Protein AF-A0A0F9H2D1-F1 (afdb_monomer)

Solvent-accessible surface area (backbone atoms only — not comparable to full-atom values): 6360 Å² total; per-residue (Å²): 135,87,82,81,51,73,65,60,54,54,52,53,52,51,51,52,53,52,51,55,49,54,52,49,54,51,49,52,53,47,52,52,51,51,50,64,62,62,54,66,41,30,26,39,36,34,37,32,25,72,84,79,66,50,69,51,75,48,80,39,59,53,83,46,45,77,52,65,62,74,94,67,78,95,54,50,64,35,30,36,38,36,49,96,91,43,79,44,76,53,57,35,93,86,76,64,43,38,42,36,41,76,80,46,78,48,78,47,119

Nearest PDB structures (foldseek):
  1q31-assembly1_A  TM=3.672E-01  e=3.098E+00  Tobacco etch virus
  8itp-assembly1_D  TM=3.716E-01  e=5.819E+00  Caenorhabditis elegans

Secondary structure (DSSP, 8-state):
-----HHHHHHHHHHHHHHHHHHHHHHHHHHHHHHHHHS--EEEEEEEETTT--EEEEEEETT-EEEE--SSS--TT-EEEESSS-EEE---TTT--S-EEEEEEEEE-

Mean predicted aligned error: 13.41 Å

pLDDT: mean 74.83, std 12.58, range [40.62, 91.75]

Organism: NCBI:txid412755

Structure (mmCIF, N/CA/C/O backbone):
data_AF-A0A0F9H2D1-F1
#
_entry.id   AF-A0A0F9H2D1-F1
#
loop_
_atom_site.group_PDB
_atom_site.id
_atom_site.type_symbol
_atom_site.label_atom_id
_atom_site.label_alt_id
_atom_site.label_comp_id
_atom_site.label_asym_id
_atom_site.label_entity_id
_atom_site.label_seq_id
_atom_site.pdbx_PDB_ins_code
_atom_site.Cartn_x
_atom_site.Cartn_y
_atom_site.Cartn_z
_atom_site.occupancy
_atom_site.B_iso_or_equiv
_atom_site.auth_seq_id
_atom_site.auth_comp_id
_atom_site.auth_asym_id
_atom_site.auth_atom_id
_atom_site.pdbx_PDB_model_num
ATOM 1 N N . MET A 1 1 ? -44.000 -5.373 56.173 1.00 42.94 1 MET A N 1
ATOM 2 C CA . MET A 1 1 ? -44.226 -4.977 54.762 1.00 42.94 1 MET A CA 1
ATOM 3 C C . MET A 1 1 ? -43.522 -3.654 54.507 1.00 42.94 1 MET A C 1
ATOM 5 O O . MET A 1 1 ? -43.927 -2.655 55.086 1.00 42.94 1 MET A O 1
ATOM 9 N N . ILE A 1 2 ? -42.458 -3.640 53.703 1.00 50.16 2 ILE A N 1
ATOM 10 C CA . ILE A 1 2 ? -41.743 -2.405 53.343 1.00 50.16 2 ILE A CA 1
ATOM 11 C C . ILE A 1 2 ? -42.512 -1.737 52.192 1.00 50.16 2 ILE A C 1
ATOM 13 O O . ILE A 1 2 ? -42.631 -2.315 51.114 1.00 50.16 2 ILE A O 1
ATOM 17 N N . LYS A 1 3 ? -43.083 -0.546 52.426 1.00 53.78 3 LYS A N 1
ATOM 18 C CA . LYS A 1 3 ? -43.718 0.273 51.379 1.00 53.78 3 LYS A CA 1
ATOM 19 C C . LYS A 1 3 ? -42.621 1.030 50.627 1.00 53.78 3 LYS A C 1
ATOM 21 O O . LYS A 1 3 ? -42.113 2.024 51.129 1.00 53.78 3 LYS A O 1
ATOM 26 N N . ILE A 1 4 ? -42.258 0.546 49.441 1.00 61.53 4 ILE A N 1
ATOM 27 C CA . ILE A 1 4 ? -41.358 1.260 48.522 1.00 61.53 4 ILE A CA 1
ATOM 28 C C . ILE A 1 4 ? -42.054 2.554 48.083 1.00 61.53 4 ILE A C 1
ATOM 30 O O . ILE A 1 4 ? -43.214 2.514 47.656 1.00 61.53 4 ILE A O 1
ATOM 34 N N . SER A 1 5 ? -41.375 3.696 48.219 1.00 68.44 5 SER A N 1
ATOM 35 C CA . SER A 1 5 ? -41.976 5.001 47.950 1.00 68.44 5 SER A CA 1
ATOM 36 C C . SER A 1 5 ? -42.162 5.227 46.443 1.00 68.44 5 SER A C 1
ATOM 38 O O . SER A 1 5 ? -41.430 4.696 45.606 1.00 68.44 5 SER A O 1
ATOM 40 N N . PHE A 1 6 ? -4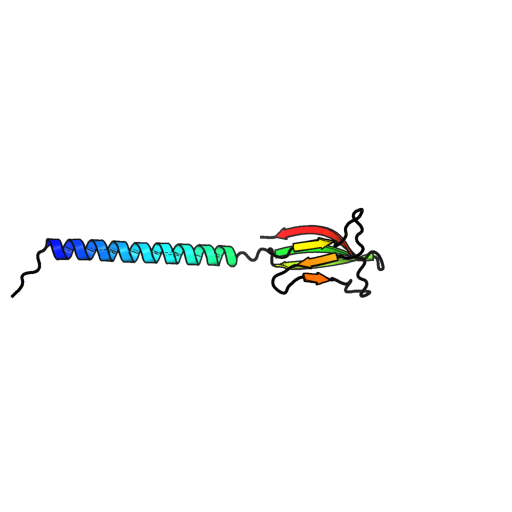3.163 6.027 46.067 1.00 68.25 6 PHE A N 1
ATOM 41 C CA . PHE A 1 6 ? -43.408 6.404 44.668 1.00 68.25 6 PHE A CA 1
ATOM 42 C C . PHE A 1 6 ? -42.173 7.057 44.019 1.00 68.25 6 PHE A C 1
ATOM 44 O O . PHE A 1 6 ? -41.889 6.825 42.844 1.00 68.25 6 PHE A O 1
ATOM 51 N N . TRP A 1 7 ? -41.399 7.811 44.802 1.00 59.16 7 TRP A N 1
ATOM 52 C CA . TRP A 1 7 ? -40.166 8.453 44.354 1.00 59.16 7 TRP A CA 1
ATOM 53 C C . TRP A 1 7 ? -39.045 7.452 44.050 1.00 59.16 7 TRP A C 1
ATOM 55 O O . TRP A 1 7 ? -38.345 7.634 43.053 1.00 59.16 7 TRP A O 1
ATOM 65 N N . ASP A 1 8 ? -38.942 6.350 44.801 1.00 62.25 8 ASP A N 1
ATOM 66 C CA . ASP A 1 8 ? -37.983 5.273 44.507 1.00 62.25 8 ASP A CA 1
ATOM 67 C C . ASP A 1 8 ? -38.278 4.611 43.150 1.00 62.25 8 ASP A C 1
ATOM 69 O O . ASP A 1 8 ? -37.363 4.334 42.371 1.00 62.25 8 ASP A O 1
ATOM 73 N N . LYS A 1 9 ? -39.565 4.437 42.806 1.00 63.09 9 LYS A N 1
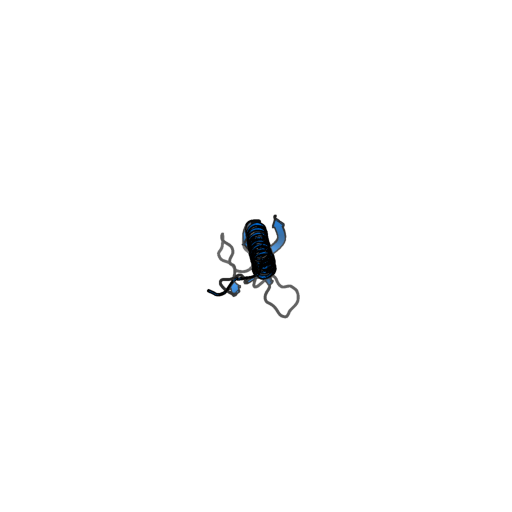ATOM 74 C CA . LYS A 1 9 ? -39.987 3.928 41.486 1.00 63.09 9 LYS A CA 1
ATOM 75 C C . LYS A 1 9 ? -39.652 4.895 40.348 1.00 63.09 9 LYS A C 1
ATOM 77 O O . LYS A 1 9 ? -39.145 4.467 39.314 1.00 63.09 9 LYS A O 1
ATOM 82 N N . VAL A 1 10 ? -39.910 6.192 40.521 1.00 66.19 10 VAL A N 1
ATOM 83 C CA . VAL A 1 10 ? -39.645 7.203 39.479 1.00 66.19 10 VAL A CA 1
ATOM 84 C C . VAL A 1 10 ? -38.143 7.389 39.242 1.00 66.19 10 VAL A C 1
ATOM 86 O O . VAL A 1 10 ? -37.716 7.511 38.091 1.00 66.19 10 VAL A O 1
ATOM 89 N N . CYS A 1 11 ? -37.329 7.370 40.302 1.00 60.69 11 CYS A N 1
ATOM 90 C CA . CYS A 1 11 ? -35.871 7.405 40.184 1.00 60.69 11 CYS A CA 1
ATOM 91 C C . CYS A 1 11 ? -35.331 6.172 39.448 1.00 60.69 11 CYS A C 1
ATOM 93 O O . CYS A 1 11 ? -34.545 6.344 38.518 1.00 60.69 11 CYS A O 1
ATOM 95 N N . GLY A 1 12 ? -35.817 4.967 39.778 1.00 64.69 12 GLY A N 1
ATOM 96 C CA . GLY A 1 12 ? -35.461 3.726 39.077 1.00 64.69 12 GLY A CA 1
ATOM 97 C C . GLY A 1 12 ? -35.815 3.734 37.582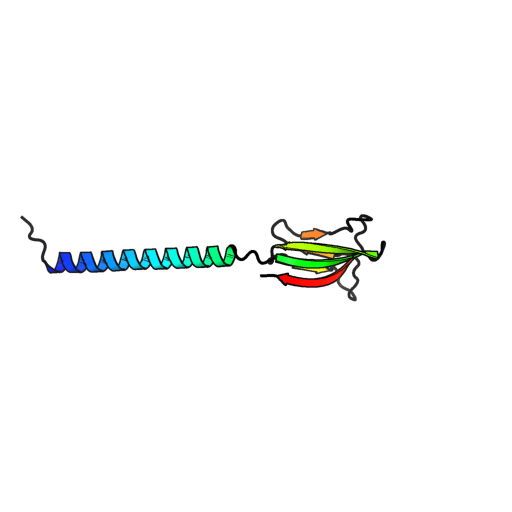 1.00 64.69 12 GLY A C 1
ATOM 98 O O . GLY A 1 12 ? -35.024 3.309 36.743 1.00 64.69 12 GLY A O 1
ATOM 99 N N . MET A 1 13 ? -36.970 4.302 37.218 1.00 61.75 13 MET A N 1
ATOM 100 C CA . MET A 1 13 ? -37.374 4.438 35.811 1.00 61.75 13 MET A CA 1
ATOM 101 C C . MET A 1 13 ? -36.506 5.442 35.034 1.00 61.75 13 MET A C 1
ATOM 103 O O . MET A 1 13 ? -36.221 5.236 33.850 1.00 61.75 13 MET A O 1
ATOM 107 N N . LYS A 1 14 ? -36.076 6.541 35.673 1.00 62.94 14 LYS A N 1
ATOM 108 C CA . LYS A 1 14 ? -35.171 7.525 35.050 1.00 62.94 14 LYS A CA 1
ATOM 109 C C . LYS A 1 14 ? -33.783 6.932 34.800 1.00 62.94 14 LYS A C 1
ATOM 111 O O . LYS A 1 14 ? -33.219 7.160 33.729 1.00 62.94 14 LYS A O 1
ATOM 116 N N . THR A 1 15 ? -33.246 6.153 35.738 1.00 67.69 15 THR A N 1
ATOM 117 C CA . THR A 1 15 ? -31.952 5.474 35.569 1.00 67.69 15 THR A CA 1
ATOM 118 C C . THR A 1 15 ? -32.000 4.398 34.488 1.00 67.69 15 THR A C 1
ATOM 120 O O . THR A 1 15 ? -31.102 4.367 33.647 1.00 67.69 15 THR A O 1
ATOM 123 N N . GLU A 1 16 ? -33.065 3.593 34.412 1.00 69.38 16 GLU A N 1
ATOM 124 C CA . GLU A 1 16 ? -33.247 2.620 33.322 1.00 69.38 16 GLU A CA 1
ATOM 125 C C . GLU A 1 16 ? -33.322 3.283 31.942 1.00 69.38 16 GLU A C 1
ATOM 127 O O . GLU A 1 16 ? -32.696 2.821 30.983 1.00 69.38 16 GLU A O 1
ATOM 132 N N . ARG A 1 17 ? -34.074 4.385 31.822 1.00 72.25 17 ARG A N 1
ATOM 133 C CA . ARG A 1 17 ? -34.215 5.103 30.548 1.00 72.25 17 ARG A CA 1
ATOM 134 C C . ARG A 1 17 ? -32.885 5.727 30.108 1.00 72.25 17 ARG A C 1
ATOM 136 O O . ARG A 1 17 ? -32.528 5.618 28.935 1.00 72.25 17 ARG A O 1
ATOM 143 N N . ASN A 1 18 ? -32.123 6.298 31.041 1.00 72.56 18 ASN A N 1
ATOM 144 C CA . ASN A 1 18 ? -30.784 6.826 30.766 1.00 72.56 18 ASN A CA 1
ATOM 145 C C . ASN A 1 18 ? -29.798 5.722 30.358 1.00 72.56 18 ASN A C 1
ATOM 147 O O . ASN A 1 18 ? -29.033 5.911 29.414 1.00 72.56 18 ASN A O 1
ATOM 151 N N . HIS A 1 19 ? -29.846 4.554 31.007 1.00 74.62 19 HIS A N 1
ATOM 152 C CA . HIS A 1 19 ? -29.012 3.409 30.640 1.00 74.62 19 HIS A CA 1
ATOM 153 C C . HIS A 1 19 ? -29.309 2.929 29.211 1.00 74.62 19 HIS A C 1
ATOM 155 O O . HIS A 1 19 ? -28.395 2.796 28.401 1.00 74.62 19 HIS A O 1
ATOM 161 N N . LYS A 1 20 ? -30.591 2.758 28.856 1.00 80.12 20 LYS A N 1
ATOM 162 C CA . LYS A 1 20 ? -31.004 2.354 27.498 1.00 80.12 20 LYS A CA 1
ATOM 163 C C . LYS A 1 20 ? -30.598 3.359 26.418 1.00 80.12 20 LYS A C 1
ATOM 165 O O . LYS A 1 20 ? -30.259 2.956 25.309 1.00 80.12 20 LYS A O 1
ATOM 170 N N . ASN A 1 21 ? -30.633 4.657 26.714 1.00 82.00 21 ASN A N 1
ATOM 171 C CA . ASN A 1 21 ? -30.170 5.675 25.769 1.00 82.00 21 ASN A CA 1
ATOM 172 C C . ASN A 1 21 ? -28.651 5.614 25.574 1.00 82.00 21 ASN A C 1
ATOM 174 O O . ASN A 1 21 ? -28.181 5.678 24.444 1.00 82.00 21 ASN A O 1
ATOM 178 N N . ARG A 1 22 ? -27.894 5.393 26.653 1.00 79.19 22 ARG A N 1
ATOM 179 C CA . ARG A 1 22 ? -26.435 5.266 26.591 1.00 79.19 22 ARG A CA 1
ATOM 180 C C . ARG A 1 22 ? -25.984 4.037 25.799 1.00 79.19 22 ARG A C 1
ATOM 182 O O . ARG A 1 22 ? -24.996 4.114 25.078 1.00 79.19 22 ARG A O 1
ATOM 189 N N . GLU A 1 23 ? -26.705 2.923 25.915 1.00 84.88 23 GLU A N 1
ATOM 190 C CA . GLU A 1 23 ? -26.455 1.726 25.102 1.00 84.88 23 GLU A CA 1
ATOM 191 C C . GLU A 1 23 ? -26.767 1.980 23.618 1.00 84.88 23 GLU A C 1
ATOM 193 O O . GLU A 1 23 ? -25.940 1.661 22.770 1.00 84.88 23 GLU A O 1
ATOM 198 N N . ARG A 1 24 ? -27.876 2.664 23.294 1.00 83.44 24 ARG A N 1
ATOM 199 C CA . ARG A 1 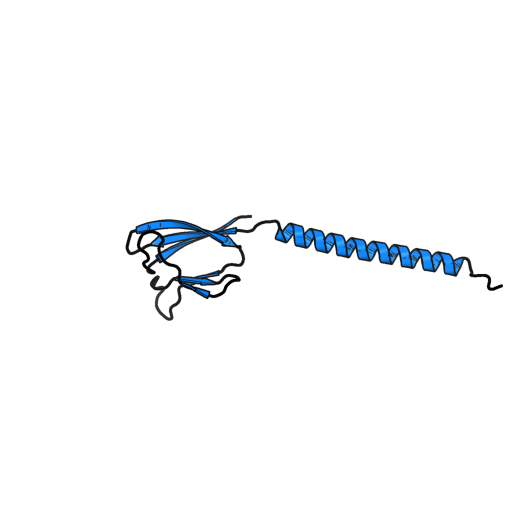24 ? -28.190 3.052 21.904 1.00 83.44 24 ARG A CA 1
ATOM 200 C C . ARG A 1 24 ? -27.141 3.974 21.282 1.00 83.44 24 ARG A C 1
ATOM 202 O O . ARG A 1 24 ? -26.723 3.725 20.159 1.00 83.44 24 ARG A O 1
ATOM 209 N N . GLU A 1 25 ? -26.654 4.975 22.013 1.00 84.50 25 GLU A N 1
ATOM 210 C CA . GLU A 1 25 ? -25.582 5.853 21.518 1.00 84.50 25 GLU A CA 1
ATOM 211 C C . GLU A 1 25 ? -24.267 5.098 21.268 1.00 84.50 25 GLU A C 1
ATOM 213 O O . GLU A 1 25 ? -23.513 5.436 20.351 1.00 84.50 25 GLU A O 1
ATOM 218 N N . LYS A 1 26 ? -23.948 4.088 22.091 1.00 86.19 26 LYS A N 1
ATOM 219 C CA . LYS A 1 26 ? -22.777 3.226 21.865 1.00 86.19 26 LYS A CA 1
ATOM 220 C C . LYS A 1 26 ? -22.964 2.360 20.620 1.00 86.19 26 LYS A C 1
ATOM 222 O O . LYS A 1 26 ? -22.020 2.248 19.839 1.00 86.19 26 LYS A O 1
ATOM 227 N N . GLU A 1 27 ? -24.153 1.788 20.440 1.00 85.69 27 GLU A N 1
ATOM 228 C CA . GLU A 1 27 ? -24.527 0.976 19.278 1.00 85.69 27 GLU A CA 1
ATOM 229 C C . GLU A 1 27 ? -24.441 1.803 17.984 1.00 85.69 27 GLU A C 1
ATOM 231 O O . GLU A 1 27 ? -23.744 1.417 17.050 1.00 85.69 27 GLU A O 1
ATOM 236 N N . GLU A 1 28 ? -25.034 3.002 17.952 1.00 82.56 28 GLU A N 1
ATOM 237 C CA . GLU A 1 28 ? -24.961 3.920 16.805 1.00 82.56 28 GLU A CA 1
ATOM 238 C C . GLU A 1 28 ? -23.525 4.339 16.489 1.00 82.56 28 GLU A C 1
ATOM 240 O O . GLU A 1 28 ? -23.122 4.361 15.324 1.00 82.56 28 GLU A O 1
ATOM 245 N N . LYS A 1 29 ? -22.704 4.625 17.509 1.00 80.50 29 LYS A N 1
ATOM 246 C CA . LYS A 1 29 ? -21.274 4.915 17.310 1.00 80.50 29 LYS A CA 1
ATOM 247 C C . LYS A 1 29 ? -20.519 3.710 16.749 1.00 80.50 29 LYS A C 1
ATOM 249 O O . LYS A 1 29 ? -19.618 3.906 15.931 1.00 80.50 29 LYS A O 1
ATOM 254 N N . ARG A 1 30 ? -20.865 2.487 17.164 1.00 78.00 30 ARG A N 1
ATOM 255 C CA . ARG A 1 30 ? -20.320 1.239 16.604 1.00 78.00 30 ARG A CA 1
ATOM 256 C C . ARG A 1 30 ? -20.708 1.083 15.139 1.00 78.00 30 ARG A C 1
ATOM 258 O O . ARG A 1 30 ? -19.817 0.992 14.304 1.00 78.00 30 ARG A O 1
ATOM 265 N N . LEU A 1 31 ? -21.997 1.175 14.826 1.00 75.31 31 LEU A N 1
ATOM 266 C CA . LEU A 1 31 ? -22.526 1.049 13.468 1.00 75.31 31 LEU A CA 1
ATOM 267 C C . LEU A 1 31 ? -21.979 2.133 12.534 1.00 75.31 31 LEU A C 1
ATOM 269 O O . LEU A 1 31 ? -21.620 1.844 11.400 1.00 75.31 31 LEU A O 1
ATOM 273 N N . THR A 1 32 ? -21.822 3.367 13.015 1.00 74.69 32 THR A N 1
ATOM 274 C CA . THR A 1 32 ? -21.215 4.464 12.243 1.00 74.69 32 THR A CA 1
ATOM 275 C C . THR A 1 32 ? -19.732 4.203 11.970 1.00 74.69 32 THR A C 1
ATOM 277 O O . THR A 1 32 ? -19.244 4.480 10.876 1.00 74.69 32 THR A O 1
ATOM 280 N N . ARG A 1 33 ? -18.986 3.664 12.946 1.00 68.31 33 ARG A N 1
ATOM 281 C CA . ARG A 1 33 ? -17.587 3.247 12.742 1.00 68.31 33 ARG A CA 1
ATOM 282 C C . ARG A 1 33 ? -17.495 2.084 11.760 1.00 68.31 33 ARG A C 1
ATOM 284 O O . ARG A 1 33 ? -16.632 2.114 10.894 1.00 68.31 33 ARG A O 1
ATOM 291 N N . GLU A 1 34 ? -18.389 1.108 11.859 1.00 66.62 34 GLU A N 1
ATOM 292 C CA . GLU A 1 34 ? -18.472 -0.022 10.932 1.00 66.62 34 GLU A CA 1
ATOM 293 C C . GLU A 1 34 ? -18.878 0.413 9.520 1.00 66.62 34 GLU A C 1
ATOM 295 O O . GLU A 1 34 ? -18.317 -0.088 8.555 1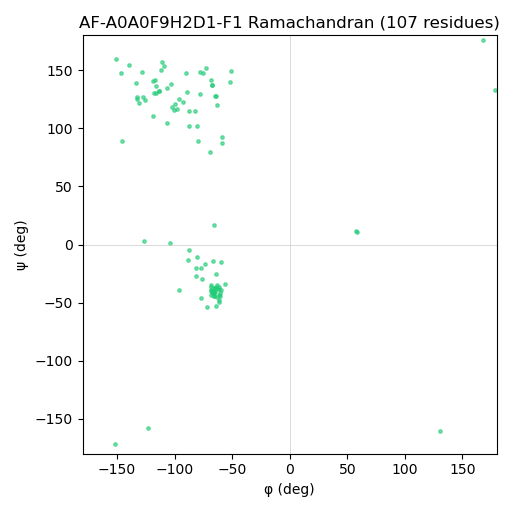.00 66.62 34 GLU A O 1
ATOM 300 N N . ALA A 1 35 ? -19.781 1.384 9.374 1.00 62.97 35 ALA A N 1
ATOM 301 C CA . ALA A 1 35 ? -20.142 1.975 8.088 1.00 62.97 35 ALA A CA 1
ATOM 302 C C . ALA A 1 35 ? -18.958 2.737 7.466 1.00 62.97 35 ALA A C 1
ATOM 304 O O . ALA A 1 35 ? -18.637 2.516 6.304 1.00 62.97 35 ALA A O 1
ATOM 305 N N . LYS A 1 36 ? -18.229 3.532 8.263 1.00 61.66 36 LYS A N 1
ATOM 306 C CA . LYS A 1 36 ? -16.974 4.188 7.842 1.00 61.66 36 LYS A CA 1
ATOM 307 C C . LYS A 1 36 ? -15.846 3.200 7.518 1.00 61.66 36 LYS A C 1
ATOM 309 O O . LYS A 1 36 ? -14.942 3.543 6.768 1.00 61.66 36 LYS A O 1
ATOM 314 N N . LEU A 1 37 ? -15.872 1.999 8.099 1.00 58.44 37 LEU A N 1
ATOM 315 C CA . LEU A 1 37 ? -14.974 0.888 7.757 1.00 58.44 37 LEU A CA 1
ATOM 316 C C . LEU A 1 37 ? -15.443 0.125 6.505 1.00 58.44 37 LEU A C 1
ATOM 318 O O . LEU A 1 37 ? -14.616 -0.473 5.821 1.00 58.44 37 LEU A O 1
ATOM 322 N N . LYS A 1 38 ? -16.753 0.123 6.218 1.00 59.22 38 LYS A N 1
ATOM 323 C CA . LYS A 1 38 ? -17.364 -0.487 5.026 1.00 59.22 38 LYS A CA 1
ATOM 324 C C . LYS A 1 38 ? -17.288 0.396 3.783 1.00 59.22 38 LYS A C 1
ATOM 326 O O . LYS A 1 38 ? -17.380 -0.158 2.690 1.00 59.22 38 LYS A O 1
ATOM 331 N N . GLU A 1 39 ? -17.084 1.708 3.922 1.00 59.34 39 GLU A N 1
ATOM 332 C CA . GLU A 1 39 ? -16.506 2.533 2.854 1.00 59.34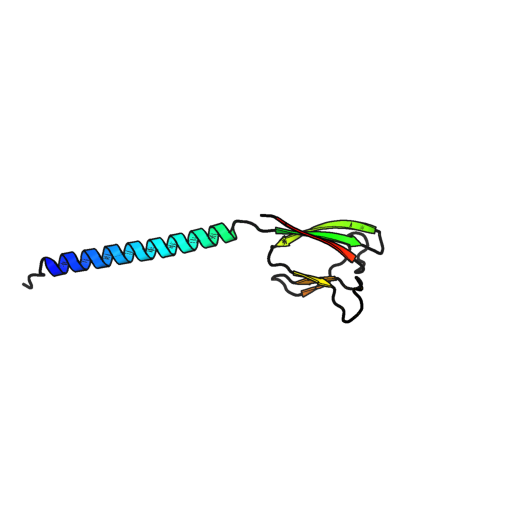 39 GLU A CA 1
ATOM 333 C C . GLU A 1 39 ? -15.128 1.943 2.535 1.00 59.34 39 GLU A C 1
ATOM 335 O O . GLU A 1 39 ? -14.139 2.200 3.228 1.00 59.34 39 GLU A O 1
ATOM 340 N N . LYS A 1 40 ? -15.091 1.041 1.549 1.00 64.00 40 LYS A N 1
ATOM 341 C CA . LYS A 1 40 ? -13.886 0.348 1.103 1.00 64.00 40 LYS A CA 1
ATOM 342 C C . LYS A 1 40 ? -12.996 1.367 0.411 1.00 64.00 40 LYS A C 1
ATOM 344 O O . LYS A 1 40 ? -12.944 1.426 -0.808 1.00 64.00 40 LYS A O 1
ATOM 349 N N . LYS A 1 41 ? -12.282 2.158 1.203 1.00 75.25 41 LYS A N 1
ATOM 350 C CA . LYS A 1 41 ? -11.232 3.018 0.681 1.00 75.25 41 LYS A CA 1
ATOM 351 C C . LYS A 1 41 ? -10.159 2.113 0.088 1.00 75.25 41 LYS A C 1
ATOM 353 O O . LYS A 1 41 ? -9.576 1.283 0.799 1.00 75.25 41 LYS A O 1
ATOM 358 N N . VAL A 1 42 ? -9.913 2.278 -1.203 1.00 82.88 42 VAL A N 1
ATOM 359 C CA . VAL A 1 42 ? -8.895 1.538 -1.949 1.00 82.88 42 VAL A CA 1
ATOM 360 C C . VAL A 1 42 ? -7.821 2.526 -2.380 1.00 82.88 42 VAL A C 1
ATOM 362 O O . VAL A 1 42 ? -8.120 3.605 -2.887 1.00 82.88 42 VAL A O 1
ATOM 365 N N . LEU A 1 43 ? -6.562 2.168 -2.156 1.00 85.75 43 LEU A N 1
ATOM 366 C CA . LEU A 1 43 ? -5.422 2.857 -2.738 1.00 85.75 43 LEU A CA 1
ATOM 367 C C . LEU A 1 43 ? -5.146 2.231 -4.108 1.00 85.75 43 LEU A C 1
ATOM 369 O O . LEU A 1 43 ? -4.746 1.072 -4.183 1.00 85.75 43 LEU A O 1
ATOM 373 N N . LYS A 1 44 ? -5.322 2.999 -5.180 1.00 88.81 44 LYS A N 1
ATOM 374 C CA . LYS A 1 44 ? -4.829 2.644 -6.511 1.00 88.81 44 LYS A CA 1
ATOM 375 C C . LYS A 1 44 ? -3.420 3.169 -6.695 1.00 88.81 44 LYS A C 1
ATOM 377 O O . LYS A 1 44 ? -3.147 4.341 -6.433 1.00 88.81 44 LYS A O 1
ATOM 382 N N . VAL A 1 45 ? -2.538 2.298 -7.164 1.00 87.5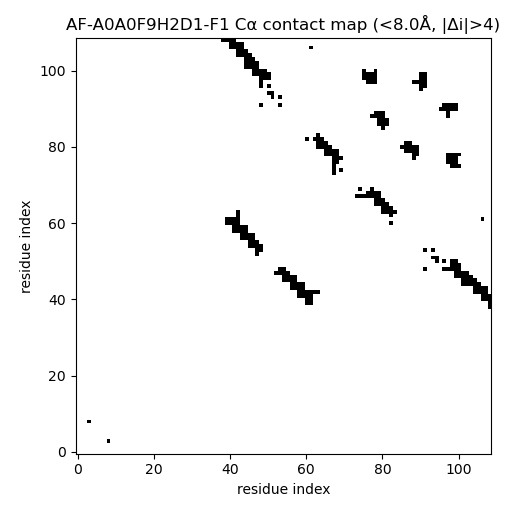0 45 VAL A N 1
ATOM 383 C CA . VAL A 1 45 ? -1.161 2.655 -7.501 1.00 87.50 45 VAL A CA 1
ATOM 384 C C . VAL A 1 45 ? -0.885 2.237 -8.933 1.00 87.50 45 VAL A C 1
ATOM 386 O O . VAL A 1 45 ? -1.083 1.074 -9.283 1.00 87.50 45 VAL A O 1
ATOM 389 N N . ALA A 1 46 ? -0.454 3.198 -9.746 1.00 89.50 46 ALA A N 1
ATOM 390 C CA . ALA A 1 46 ? 0.002 2.961 -11.106 1.00 89.50 46 ALA A CA 1
ATOM 391 C C . ALA A 1 46 ? 1.517 2.747 -11.101 1.00 89.50 46 ALA A C 1
ATOM 393 O O . ALA A 1 46 ? 2.277 3.606 -10.639 1.00 89.50 46 ALA A O 1
ATOM 394 N N . PHE A 1 47 ? 1.936 1.600 -11.617 1.00 87.88 47 PHE A N 1
ATOM 395 C CA . PHE A 1 47 ? 3.324 1.178 -11.718 1.00 87.88 47 PHE A CA 1
ATOM 396 C C . PHE A 1 47 ? 3.767 1.147 -13.178 1.00 87.88 47 PHE A C 1
ATOM 398 O O . PHE A 1 47 ? 2.966 0.859 -14.069 1.00 87.88 47 PHE A O 1
ATOM 405 N N . LYS A 1 48 ? 5.056 1.391 -13.403 1.00 88.31 48 LYS A N 1
ATOM 406 C CA . LYS A 1 48 ? 5.732 1.194 -14.682 1.00 88.31 48 LYS A CA 1
ATOM 407 C C . LYS A 1 48 ? 7.030 0.437 -14.447 1.00 88.31 48 LYS A C 1
ATOM 409 O O . LYS A 1 48 ? 7.853 0.884 -13.665 1.00 88.31 48 LYS A O 1
ATOM 414 N N . CYS A 1 49 ? 7.244 -0.679 -15.126 1.00 87.06 49 CYS A N 1
ATOM 415 C CA . CYS A 1 49 ? 8.537 -1.356 -15.090 1.00 87.06 49 CYS A CA 1
ATOM 416 C C . CYS A 1 49 ? 9.532 -0.634 -16.000 1.00 87.06 49 CYS A C 1
ATOM 418 O O . CYS A 1 49 ? 9.230 -0.408 -17.168 1.00 87.06 49 CYS A O 1
ATOM 420 N N . GLU A 1 50 ? 10.721 -0.313 -15.499 1.00 84.94 50 GLU A N 1
ATOM 421 C CA . GLU A 1 50 ? 11.770 0.323 -16.307 1.00 84.94 50 GLU A CA 1
ATOM 422 C C . GLU A 1 50 ? 12.449 -0.686 -17.251 1.00 84.94 50 GLU A C 1
ATOM 424 O O . GLU A 1 50 ? 12.815 -0.332 -18.369 1.00 84.94 50 GLU A O 1
ATOM 429 N N . ASN A 1 51 ? 12.510 -1.973 -16.879 1.00 87.06 51 ASN A N 1
ATOM 430 C CA . ASN A 1 51 ? 13.105 -3.011 -17.728 1.00 87.06 51 ASN A CA 1
ATOM 431 C C . ASN A 1 51 ? 12.238 -3.364 -18.953 1.00 87.06 51 ASN A C 1
ATOM 433 O O . ASN A 1 51 ? 12.706 -3.336 -20.088 1.00 87.06 51 ASN A O 1
ATOM 437 N N . CYS A 1 52 ? 10.959 -3.704 -18.746 1.00 89.25 52 CYS A N 1
ATOM 438 C CA . CYS A 1 52 ? 10.074 -4.141 -19.838 1.00 89.25 52 CYS A CA 1
ATOM 439 C C . CYS A 1 52 ? 9.062 -3.082 -20.298 1.00 89.25 52 CYS A C 1
ATOM 441 O O . CYS A 1 52 ? 8.250 -3.364 -21.177 1.00 89.25 52 CYS A O 1
ATOM 443 N N . SER A 1 53 ? 9.079 -1.878 -19.711 1.00 88.81 53 SER A N 1
ATOM 444 C CA . SER A 1 53 ? 8.126 -0.791 -19.998 1.00 88.81 53 SER A CA 1
ATOM 445 C C . SER A 1 53 ? 6.646 -1.141 -19.787 1.00 88.81 53 SER A C 1
ATOM 447 O O . SER A 1 53 ? 5.777 -0.371 -20.193 1.00 88.81 53 SER A O 1
ATOM 449 N N . ALA A 1 54 ? 6.334 -2.273 -19.146 1.00 89.50 54 ALA A N 1
ATOM 450 C CA . ALA A 1 54 ? 4.961 -2.641 -18.825 1.00 89.50 54 ALA A CA 1
ATOM 451 C C . ALA A 1 54 ? 4.378 -1.678 -17.786 1.00 89.50 54 ALA A C 1
ATOM 453 O O . ALA A 1 54 ? 5.037 -1.352 -16.798 1.00 89.50 54 ALA A O 1
ATOM 454 N N . GLU A 1 55 ? 3.129 -1.273 -17.989 1.00 91.75 55 GLU A N 1
ATOM 455 C CA . GLU A 1 55 ? 2.378 -0.422 -17.070 1.00 91.75 55 GLU A CA 1
ATOM 456 C C . GLU A 1 55 ? 1.175 -1.188 -16.528 1.00 91.75 55 GLU A C 1
ATOM 458 O O . GLU A 1 55 ? 0.484 -1.891 -17.268 1.00 91.75 55 GLU A O 1
ATOM 463 N N . TRP A 1 56 ? 0.929 -1.078 -15.225 1.00 90.31 56 TRP A N 1
ATOM 464 C CA . TRP A 1 56 ? -0.219 -1.722 -14.596 1.00 90.31 56 TRP A CA 1
ATOM 465 C C . TRP A 1 56 ? -0.697 -0.952 -13.373 1.00 90.31 56 TRP A C 1
ATOM 467 O O . TRP A 1 56 ? 0.025 -0.158 -12.772 1.00 90.31 56 TRP A O 1
ATOM 477 N N . ILE A 1 57 ? -1.946 -1.210 -12.996 1.00 90.38 57 ILE A N 1
ATOM 478 C CA . ILE A 1 57 ? -2.575 -0.622 -11.818 1.00 90.38 57 ILE A CA 1
ATOM 479 C C . ILE A 1 57 ? -2.830 -1.739 -10.818 1.00 90.38 57 ILE A C 1
ATOM 481 O O . ILE A 1 57 ? -3.383 -2.780 -11.172 1.00 90.38 57 ILE A O 1
ATOM 485 N N . HIS A 1 58 ? -2.448 -1.510 -9.565 1.00 87.19 58 HIS A N 1
ATOM 486 C CA . HIS A 1 58 ? -2.774 -2.409 -8.466 1.00 87.19 58 HIS A CA 1
ATOM 487 C C . HIS A 1 58 ? -3.614 -1.698 -7.408 1.00 87.19 58 HIS A C 1
ATOM 489 O O . HIS A 1 58 ? -3.394 -0.526 -7.090 1.00 87.19 58 HIS A O 1
ATOM 495 N N . GLU A 1 59 ? -4.581 -2.431 -6.868 1.00 88.12 59 GLU A N 1
ATOM 496 C CA . GLU A 1 59 ? -5.491 -1.973 -5.828 1.00 88.12 59 GLU A CA 1
ATOM 497 C C . GLU A 1 59 ? -5.066 -2.545 -4.477 1.00 88.12 59 GLU A C 1
ATOM 499 O O . GLU A 1 59 ? -5.074 -3.754 -4.264 1.00 88.1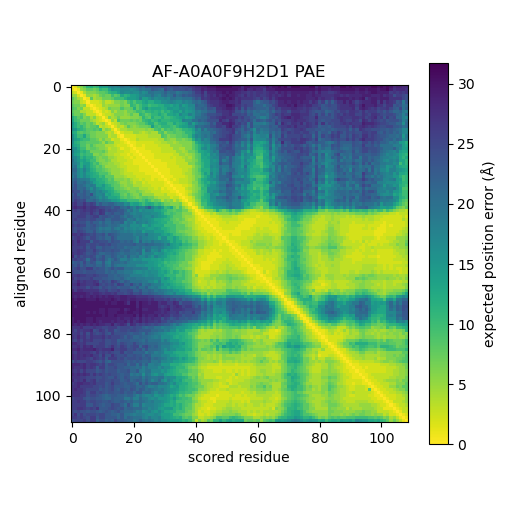2 59 GLU A O 1
ATOM 504 N N . TYR A 1 60 ? -4.724 -1.661 -3.547 1.00 84.75 60 TYR A N 1
ATOM 505 C CA . TYR A 1 60 ? -4.394 -2.008 -2.173 1.00 84.75 60 TYR A CA 1
ATOM 506 C C . TYR A 1 60 ? -5.478 -1.512 -1.211 1.00 84.75 60 TYR A C 1
ATOM 508 O O . TYR A 1 60 ? -6.171 -0.530 -1.492 1.00 84.75 60 TYR A O 1
ATOM 516 N N . PRO A 1 61 ? -5.601 -2.106 -0.014 1.00 83.19 61 PRO A N 1
ATOM 517 C CA . PRO A 1 61 ? -6.326 -1.469 1.080 1.00 83.19 61 PRO A CA 1
ATOM 518 C C . PRO A 1 61 ? -5.818 -0.033 1.308 1.00 83.19 61 PRO A C 1
ATOM 520 O O . PRO A 1 61 ? -4.613 0.194 1.305 1.00 83.19 61 PRO A O 1
ATOM 523 N N . ALA A 1 62 ? -6.686 0.947 1.584 1.00 79.94 62 ALA A N 1
ATOM 524 C CA . ALA A 1 62 ? -6.252 2.351 1.733 1.00 79.94 62 ALA A CA 1
ATOM 525 C C . ALA A 1 62 ? -5.221 2.622 2.844 1.00 79.94 62 ALA A C 1
ATOM 527 O O . ALA A 1 62 ? -4.617 3.690 2.883 1.00 79.94 62 ALA A O 1
ATOM 528 N N . ARG A 1 63 ? -5.028 1.680 3.771 1.00 79.19 63 ARG A N 1
ATOM 529 C CA . ARG A 1 63 ? -3.995 1.763 4.816 1.00 79.19 63 ARG A CA 1
ATOM 530 C C . ARG A 1 63 ? -2.598 1.360 4.333 1.00 79.19 63 ARG A C 1
ATOM 532 O O . ARG A 1 63 ? -1.642 1.532 5.085 1.00 79.19 63 ARG A O 1
ATOM 539 N N . THR A 1 64 ? -2.493 0.787 3.138 1.00 82.88 64 THR A N 1
ATOM 540 C CA . THR A 1 64 ? -1.226 0.362 2.552 1.00 82.88 64 THR A CA 1
ATOM 541 C C . THR A 1 64 ? -0.369 1.578 2.224 1.00 82.88 64 THR A C 1
ATOM 543 O O . THR A 1 64 ? -0.852 2.582 1.706 1.00 82.88 64 THR A O 1
ATOM 546 N N . LYS A 1 65 ? 0.921 1.491 2.535 1.00 82.38 65 LYS A N 1
ATOM 547 C CA . LYS A 1 65 ? 1.936 2.469 2.154 1.00 82.38 65 LYS A CA 1
ATOM 548 C C . LYS A 1 65 ? 2.787 1.864 1.049 1.00 82.38 65 LYS A C 1
ATOM 550 O O . LYS A 1 65 ? 3.210 0.720 1.161 1.00 82.38 65 LYS A O 1
ATOM 555 N N . VAL A 1 66 ? 3.054 2.639 0.007 1.00 79.44 66 VAL A N 1
ATOM 556 C CA . VAL A 1 66 ? 3.905 2.218 -1.109 1.00 79.44 66 VAL A CA 1
ATOM 557 C C . VAL A 1 66 ? 4.981 3.273 -1.305 1.00 79.44 66 VAL A C 1
ATOM 559 O O . VAL A 1 66 ? 4.664 4.458 -1.432 1.00 79.44 66 VAL A O 1
ATOM 562 N N . GLY A 1 67 ? 6.240 2.853 -1.324 1.00 76.00 67 GLY A N 1
ATOM 563 C CA . GLY A 1 67 ? 7.389 3.745 -1.409 1.00 76.00 67 GLY A CA 1
ATOM 564 C C . GLY A 1 67 ? 8.589 3.086 -2.077 1.00 76.00 67 GLY A C 1
ATOM 565 O O . GLY A 1 67 ? 8.488 1.991 -2.617 1.00 76.00 67 GLY A O 1
ATOM 566 N N . PHE A 1 68 ? 9.723 3.777 -2.027 1.00 71.75 68 PHE A N 1
ATOM 567 C CA . PHE A 1 68 ? 11.017 3.291 -2.506 1.00 71.75 68 PHE A CA 1
ATOM 568 C C . PHE A 1 68 ? 11.980 3.194 -1.326 1.00 71.75 68 PHE A C 1
ATOM 570 O O . PHE A 1 68 ? 11.923 4.028 -0.415 1.00 71.75 68 PHE A O 1
ATOM 577 N N . SER A 1 69 ? 12.822 2.163 -1.278 1.00 58.41 69 SER A N 1
ATOM 578 C CA . SER A 1 69 ? 13.855 2.026 -0.248 1.00 58.41 69 SER A CA 1
ATOM 579 C C . SER A 1 69 ? 15.177 2.517 -0.813 1.00 58.41 69 SER A C 1
ATOM 581 O O . SER A 1 69 ? 15.696 1.928 -1.755 1.00 58.41 69 SER A O 1
ATOM 583 N N . GLY A 1 70 ? 15.729 3.576 -0.223 1.00 51.22 70 GLY A N 1
ATOM 584 C CA . GLY A 1 70 ? 17.070 4.058 -0.541 1.00 51.22 70 GLY A CA 1
ATOM 585 C C . GLY A 1 70 ? 17.439 5.317 0.244 1.00 51.22 70 GLY A C 1
ATOM 586 O O . GLY A 1 70 ? 16.653 6.258 0.319 1.00 51.22 70 GLY A O 1
ATOM 587 N N . LEU A 1 71 ? 18.641 5.335 0.830 1.00 40.62 71 LEU A N 1
ATOM 588 C CA . LEU A 1 71 ? 19.354 6.568 1.174 1.00 40.62 71 LEU A CA 1
ATOM 589 C C . LEU A 1 71 ? 20.164 6.961 -0.068 1.00 40.62 71 LEU A C 1
ATOM 591 O O . LEU A 1 71 ? 21.185 6.346 -0.356 1.00 40.62 71 LEU A O 1
ATOM 595 N N . GLY A 1 72 ? 19.679 7.936 -0.831 1.00 42.38 72 GLY A N 1
ATOM 596 C CA . GLY A 1 72 ? 20.288 8.367 -2.091 1.00 42.38 72 GLY A CA 1
ATOM 597 C C . GLY A 1 72 ? 19.351 9.283 -2.885 1.00 42.38 72 GLY A C 1
ATOM 598 O O . GLY A 1 72 ? 18.221 9.507 -2.440 1.00 42.38 72 GLY A O 1
ATOM 599 N N . PRO A 1 73 ? 19.784 9.836 -4.038 1.00 44.44 73 PRO A N 1
ATOM 600 C CA . PRO A 1 73 ? 18.852 10.464 -4.980 1.00 44.44 73 PRO A CA 1
ATOM 601 C C . PRO A 1 73 ? 17.708 9.480 -5.275 1.00 44.44 73 PRO A C 1
ATOM 603 O O . PRO A 1 73 ? 17.960 8.280 -5.194 1.00 44.44 73 PRO A O 1
ATOM 606 N N . PRO A 1 74 ? 16.476 9.945 -5.561 1.00 49.34 74 PRO A N 1
ATOM 607 C CA . PRO A 1 74 ? 15.295 9.094 -5.720 1.00 49.34 74 PRO A CA 1
ATOM 608 C C . PRO A 1 74 ? 15.525 8.071 -6.836 1.00 49.34 74 PRO A C 1
ATOM 610 O O . PRO A 1 74 ? 15.256 8.323 -8.004 1.00 49.34 74 PRO A O 1
ATOM 613 N N . SER A 1 75 ? 16.112 6.938 -6.473 1.00 51.06 75 SER A N 1
ATOM 614 C CA . SER A 1 75 ? 16.440 5.861 -7.378 1.00 51.06 75 SER A CA 1
ATOM 615 C C . SER A 1 75 ? 15.355 4.817 -7.195 1.00 51.06 75 SER A C 1
ATOM 617 O O . SER A 1 75 ? 15.232 4.236 -6.114 1.00 51.06 75 SER A O 1
ATOM 619 N N . ASN A 1 76 ? 14.583 4.587 -8.253 1.00 56.78 76 ASN A N 1
ATOM 620 C CA . ASN A 1 76 ? 13.442 3.666 -8.335 1.00 56.78 76 ASN A CA 1
ATOM 621 C C . ASN A 1 76 ? 13.815 2.174 -8.188 1.00 56.78 76 ASN A C 1
ATOM 623 O O . ASN A 1 76 ? 13.030 1.293 -8.505 1.00 56.78 76 ASN A O 1
ATOM 627 N N . ILE A 1 77 ? 15.012 1.884 -7.681 1.00 56.03 77 ILE A N 1
ATOM 628 C CA . ILE A 1 77 ? 15.695 0.602 -7.854 1.00 56.03 77 ILE A CA 1
ATOM 629 C C . ILE A 1 77 ? 15.114 -0.482 -6.928 1.00 56.03 77 ILE A C 1
ATOM 631 O O . ILE A 1 77 ? 15.241 -1.668 -7.216 1.00 56.03 77 ILE A O 1
ATOM 635 N N . HIS A 1 78 ? 14.412 -0.104 -5.851 1.00 63.78 78 HIS A N 1
ATOM 636 C CA . HIS A 1 78 ? 13.777 -1.055 -4.930 1.00 63.78 78 HIS A CA 1
ATOM 637 C C . HIS A 1 78 ? 12.452 -0.508 -4.366 1.00 63.78 78 HIS A C 1
ATOM 639 O O . HIS A 1 78 ? 12.445 0.150 -3.315 1.00 63.78 78 HIS A O 1
ATOM 645 N N . PRO A 1 79 ? 11.312 -0.739 -5.039 1.00 71.88 79 PRO A N 1
ATOM 646 C CA . PRO A 1 79 ? 10.003 -0.424 -4.490 1.00 71.88 79 PRO A CA 1
ATOM 647 C C . PRO A 1 79 ? 9.686 -1.356 -3.315 1.00 71.88 79 PRO A C 1
ATOM 649 O O . PRO A 1 79 ? 9.967 -2.557 -3.338 1.00 71.88 79 PRO A O 1
ATOM 652 N N . TRP A 1 80 ? 9.047 -0.805 -2.289 1.00 77.06 80 TRP A N 1
ATOM 653 C CA . TRP A 1 80 ? 8.497 -1.582 -1.186 1.00 77.06 80 TRP A CA 1
ATOM 654 C C . TRP A 1 80 ? 7.039 -1.237 -0.943 1.00 77.06 80 TRP A C 1
ATOM 656 O O . TRP A 1 80 ? 6.582 -0.100 -1.117 1.00 77.06 80 TRP A O 1
ATOM 666 N N . ILE A 1 81 ? 6.316 -2.248 -0.484 1.00 78.06 81 ILE A N 1
ATOM 667 C CA . ILE A 1 81 ? 4.933 -2.147 -0.056 1.00 78.06 81 ILE A CA 1
ATOM 668 C C . ILE A 1 81 ? 4.882 -2.521 1.414 1.00 78.06 81 ILE A C 1
ATOM 670 O O . ILE A 1 81 ? 5.437 -3.532 1.835 1.00 78.06 81 ILE A O 1
ATOM 674 N N . MET A 1 82 ? 4.223 -1.678 2.199 1.00 80.50 82 MET A N 1
ATOM 675 C CA . MET A 1 82 ? 3.922 -1.937 3.596 1.00 80.50 82 MET A CA 1
ATOM 676 C C . MET A 1 82 ? 2.412 -1.945 3.776 1.00 80.50 82 MET A C 1
ATOM 678 O O . MET A 1 82 ? 1.759 -0.902 3.701 1.00 80.50 82 MET A O 1
ATOM 682 N N . ASP A 1 83 ? 1.857 -3.116 4.044 1.00 75.44 83 ASP A N 1
ATOM 683 C CA . ASP A 1 83 ? 0.448 -3.291 4.384 1.00 75.44 83 ASP A CA 1
ATOM 684 C C . ASP A 1 83 ? 0.300 -3.996 5.745 1.00 75.44 83 ASP A C 1
ATOM 686 O O . ASP A 1 83 ? 1.187 -3.926 6.597 1.00 75.44 83 ASP A O 1
ATOM 690 N N . THR A 1 84 ? -0.846 -4.634 6.004 1.00 70.62 84 THR A N 1
ATOM 691 C CA . THR A 1 84 ? -1.050 -5.386 7.253 1.00 70.62 84 THR A CA 1
ATOM 692 C C . THR A 1 84 ? -0.318 -6.712 7.352 1.00 70.62 84 THR A C 1
ATOM 694 O O . THR A 1 84 ? -0.223 -7.241 8.455 1.00 70.62 84 THR A O 1
ATOM 697 N N . TYR A 1 85 ? 0.157 -7.254 6.239 1.00 69.56 85 TYR A N 1
ATOM 698 C CA . TYR A 1 85 ? 0.920 -8.495 6.183 1.00 69.56 85 TYR A CA 1
ATOM 699 C C . TYR A 1 85 ? 2.423 -8.253 6.355 1.00 69.56 85 TYR A C 1
ATOM 701 O O . TYR A 1 85 ? 3.156 -9.190 6.655 1.00 69.56 85 TYR A O 1
ATOM 709 N N . GLY A 1 86 ? 2.872 -7.001 6.249 1.00 78.81 86 GLY A N 1
ATOM 710 C CA . GLY A 1 86 ? 4.240 -6.592 6.546 1.00 78.81 86 GLY A CA 1
ATOM 711 C C . GLY A 1 86 ? 4.846 -5.747 5.435 1.00 78.81 86 GLY A C 1
ATOM 712 O O . GLY A 1 86 ? 4.132 -5.153 4.629 1.00 78.81 86 GLY A O 1
ATOM 713 N N . LEU A 1 87 ? 6.177 -5.676 5.436 1.00 81.88 87 LEU A N 1
ATOM 714 C CA . LEU A 1 87 ? 6.978 -5.027 4.403 1.00 81.88 87 LEU A CA 1
ATOM 715 C C . LEU A 1 87 ? 7.444 -6.083 3.395 1.00 81.88 87 LEU A C 1
ATOM 717 O O . LEU A 1 87 ? 8.086 -7.051 3.797 1.00 81.88 87 LEU A O 1
ATOM 721 N N . TYR A 1 88 ? 7.164 -5.885 2.110 1.00 79.31 88 TYR A N 1
ATOM 722 C CA . TYR A 1 88 ? 7.645 -6.757 1.037 1.00 79.31 88 TYR A CA 1
ATOM 723 C C . TYR A 1 88 ? 8.071 -5.961 -0.197 1.00 79.31 88 TYR A C 1
ATOM 725 O O . TYR A 1 88 ? 7.614 -4.838 -0.431 1.00 79.31 88 TYR A O 1
ATOM 733 N N . THR A 1 89 ? 8.980 -6.550 -0.970 1.00 78.38 89 THR A N 1
ATOM 734 C CA . THR A 1 89 ? 9.395 -6.056 -2.285 1.00 78.38 89 THR A CA 1
ATOM 735 C C . THR A 1 89 ? 8.346 -6.412 -3.328 1.00 78.38 89 THR A C 1
ATOM 737 O O . THR A 1 89 ? 7.668 -7.434 -3.217 1.00 78.38 89 THR A O 1
ATOM 740 N N . TYR A 1 90 ? 8.209 -5.561 -4.338 1.00 76.81 90 TYR A N 1
ATOM 741 C CA . TYR A 1 90 ? 7.256 -5.767 -5.421 1.00 76.81 90 TYR A CA 1
ATOM 742 C C . TYR A 1 90 ? 7.993 -5.939 -6.740 1.00 76.81 90 TYR A C 1
ATOM 744 O O . TYR A 1 90 ? 8.845 -5.116 -7.069 1.00 76.81 90 TYR A O 1
ATOM 752 N N . ASN A 1 91 ? 7.637 -6.984 -7.482 1.00 84.81 91 ASN A N 1
ATOM 753 C CA . ASN A 1 91 ? 8.240 -7.309 -8.768 1.00 84.81 91 ASN A CA 1
ATOM 754 C C . ASN A 1 91 ? 7.250 -7.050 -9.903 1.00 84.81 91 ASN A C 1
ATOM 756 O O . ASN A 1 91 ? 6.028 -7.090 -9.722 1.00 84.81 91 ASN A O 1
ATOM 760 N N . CYS A 1 92 ? 7.785 -6.784 -11.092 1.00 85.94 92 CYS A N 1
ATOM 761 C CA . CYS A 1 92 ? 6.980 -6.610 -12.283 1.00 85.94 92 CYS A CA 1
ATOM 762 C C . CYS A 1 92 ? 6.273 -7.931 -12.628 1.00 85.94 92 CYS A C 1
ATOM 764 O O . CYS A 1 92 ? 6.944 -8.944 -12.809 1.00 85.94 92 CYS A O 1
ATOM 766 N N . PRO A 1 93 ? 4.944 -7.947 -12.828 1.00 88.31 93 PRO A N 1
ATOM 767 C CA . PRO A 1 93 ? 4.225 -9.175 -13.169 1.00 88.31 93 PRO A CA 1
ATOM 768 C C . PRO A 1 93 ? 4.585 -9.734 -14.555 1.00 88.31 93 PRO A C 1
ATOM 770 O O . PRO A 1 93 ? 4.226 -10.867 -14.860 1.00 88.31 93 PRO A O 1
ATOM 773 N N . ASN A 1 94 ? 5.251 -8.946 -15.407 1.00 91.25 94 ASN A N 1
ATOM 774 C CA . ASN A 1 94 ? 5.590 -9.332 -16.776 1.00 91.25 94 ASN A CA 1
ATOM 775 C C . ASN A 1 94 ? 7.011 -9.901 -16.916 1.00 91.25 94 ASN A C 1
ATOM 777 O O . ASN A 1 94 ? 7.216 -10.840 -17.677 1.00 91.25 94 ASN A O 1
ATOM 781 N N . CYS A 1 95 ? 7.995 -9.334 -16.211 1.00 89.00 95 CYS A N 1
ATOM 782 C CA . CYS A 1 95 ? 9.403 -9.737 -16.330 1.00 89.00 95 CYS A CA 1
ATOM 783 C C . CYS A 1 95 ? 10.078 -10.094 -15.000 1.00 89.00 95 CYS A C 1
ATOM 785 O O . CYS A 1 95 ? 11.268 -10.378 -15.007 1.00 89.00 95 CYS A O 1
ATOM 787 N N . ASP A 1 96 ? 9.342 -10.066 -13.885 1.00 86.44 96 ASP A N 1
ATOM 788 C CA . ASP A 1 96 ? 9.813 -10.364 -12.522 1.00 86.44 96 ASP A CA 1
ATOM 789 C C . ASP A 1 96 ? 10.968 -9.479 -12.008 1.00 86.44 96 ASP A C 1
ATOM 791 O O . ASP A 1 96 ? 11.521 -9.715 -10.939 1.00 86.44 96 ASP A O 1
ATOM 795 N N . GLU A 1 97 ? 11.301 -8.403 -12.725 1.00 85.06 97 GLU A N 1
ATOM 796 C CA . GLU A 1 97 ? 12.285 -7.423 -12.268 1.00 85.06 97 GLU A CA 1
ATOM 797 C C . GLU A 1 97 ? 11.720 -6.504 -11.184 1.00 85.06 97 GLU A C 1
ATOM 799 O O . GLU A 1 97 ? 10.544 -6.123 -11.210 1.00 85.06 97 GLU A O 1
ATOM 804 N N . SER A 1 98 ? 12.589 -6.083 -10.265 1.00 78.44 98 SER A N 1
ATOM 805 C CA . SER A 1 98 ? 12.243 -5.143 -9.194 1.00 78.44 98 SER A CA 1
ATOM 806 C C . SER A 1 98 ? 12.403 -3.671 -9.587 1.00 78.44 98 SER A C 1
ATOM 808 O O . SER A 1 98 ? 12.077 -2.800 -8.787 1.00 78.44 98 SER A O 1
ATOM 810 N N . ASP A 1 99 ? 12.908 -3.373 -10.788 1.00 80.00 99 ASP A N 1
ATOM 811 C CA . ASP A 1 99 ? 13.076 -1.998 -11.272 1.00 80.00 99 ASP A CA 1
ATOM 812 C C . ASP A 1 99 ? 11.739 -1.445 -11.789 1.00 80.00 99 ASP A C 1
ATOM 814 O O . ASP A 1 99 ? 11.332 -1.643 -12.944 1.00 80.00 99 ASP A O 1
ATOM 818 N N . ILE A 1 100 ? 10.989 -0.837 -10.870 1.00 80.44 100 ILE A N 1
ATOM 819 C CA . ILE A 1 100 ? 9.616 -0.383 -11.085 1.00 80.44 100 ILE A CA 1
ATOM 820 C C . ILE A 1 100 ? 9.488 1.040 -10.569 1.00 80.44 100 ILE A C 1
ATOM 822 O O . ILE A 1 100 ? 9.745 1.315 -9.402 1.00 80.44 100 ILE A O 1
ATOM 826 N N . ASP A 1 101 ? 8.995 1.925 -11.420 1.00 82.31 101 ASP A N 1
ATOM 827 C CA . ASP A 1 101 ? 8.613 3.286 -11.093 1.00 82.31 101 ASP A CA 1
ATOM 828 C C . ASP A 1 101 ? 7.137 3.373 -10.667 1.00 82.31 101 ASP A C 1
ATOM 830 O O . ASP A 1 101 ? 6.266 2.651 -11.160 1.00 82.31 101 ASP A O 1
ATOM 834 N N . ILE A 1 102 ? 6.837 4.296 -9.755 1.00 83.81 102 ILE A N 1
ATOM 835 C CA . ILE A 1 102 ? 5.483 4.569 -9.264 1.00 83.81 102 ILE A CA 1
ATOM 836 C C . ILE A 1 10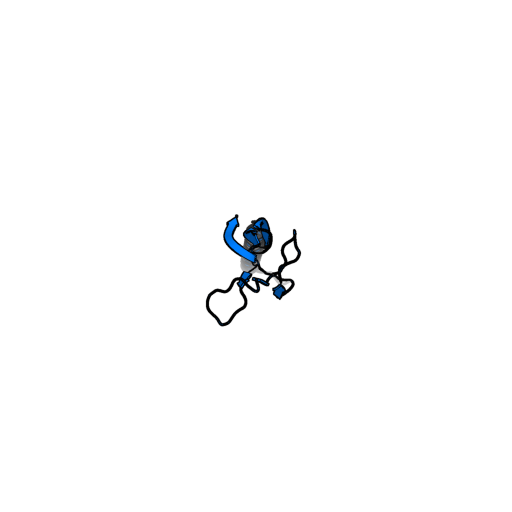2 ? 5.035 5.892 -9.871 1.00 83.81 102 ILE A C 1
ATOM 838 O O . ILE A 1 102 ? 5.451 6.959 -9.421 1.00 83.81 102 ILE A O 1
ATOM 842 N N . LYS A 1 103 ? 4.149 5.822 -10.865 1.00 84.50 103 LYS A N 1
ATOM 843 C CA . LYS A 1 103 ? 3.670 7.003 -11.594 1.00 84.50 103 LYS A CA 1
ATOM 844 C C . LYS A 1 103 ? 2.636 7.792 -10.808 1.00 84.50 103 LYS A C 1
ATOM 846 O O . LYS A 1 103 ? 2.715 9.014 -10.729 1.00 84.50 103 LYS A O 1
ATOM 851 N N . GLU A 1 104 ? 1.665 7.097 -10.224 1.00 85.00 104 GLU A N 1
ATOM 852 C CA . GLU A 1 104 ? 0.520 7.740 -9.585 1.00 85.00 104 GLU A CA 1
ATOM 853 C C . GLU A 1 104 ? 0.035 6.953 -8.367 1.00 85.00 104 GLU A C 1
ATOM 855 O O . GLU A 1 104 ? 0.104 5.723 -8.321 1.00 85.00 104 GLU A O 1
ATOM 860 N N . ARG A 1 105 ? -0.476 7.687 -7.373 1.00 84.81 105 ARG A N 1
ATOM 861 C CA . ARG A 1 105 ? -1.153 7.148 -6.192 1.00 84.81 105 ARG A CA 1
ATOM 862 C C . ARG A 1 105 ? -2.465 7.900 -5.992 1.00 84.81 105 ARG A C 1
ATOM 864 O O . ARG A 1 105 ? -2.441 9.112 -5.789 1.00 84.81 105 ARG A O 1
ATOM 871 N N . SER A 1 106 ? -3.590 7.193 -5.990 1.00 84.38 106 SER A N 1
ATOM 872 C CA . SER A 1 106 ? -4.911 7.785 -5.762 1.00 84.38 106 SER A CA 1
ATOM 873 C C . SER A 1 106 ? -5.727 6.965 -4.765 1.00 84.38 106 SER A C 1
ATOM 875 O O . SER A 1 106 ? -5.698 5.737 -4.763 1.00 84.38 106 SER A O 1
ATOM 877 N N . ILE A 1 107 ? -6.442 7.650 -3.869 1.00 80.12 107 ILE A N 1
ATOM 878 C CA . ILE A 1 107 ? -7.370 7.015 -2.924 1.00 80.12 107 ILE A CA 1
ATOM 879 C C . ILE A 1 107 ? -8.776 7.165 -3.493 1.00 80.12 107 ILE A C 1
ATOM 881 O O . ILE A 1 107 ? -9.237 8.287 -3.704 1.00 80.12 107 ILE A O 1
ATOM 885 N N . ILE A 1 108 ? -9.445 6.038 -3.719 1.00 80.12 108 ILE A N 1
ATOM 886 C CA . ILE A 1 108 ? -10.835 5.984 -4.178 1.00 80.12 108 ILE A CA 1
ATOM 887 C C . ILE A 1 108 ? -11.733 5.638 -2.990 1.00 80.12 108 ILE A C 1
ATOM 889 O O . ILE A 1 108 ? -11.365 4.803 -2.158 1.00 80.12 108 ILE A O 1
ATOM 893 N N . TYR A 1 109 ? -12.871 6.331 -2.913 1.00 69.44 109 TYR A N 1
ATOM 894 C CA . TYR A 1 109 ? -13.879 6.241 -1.855 1.00 69.44 109 TYR A CA 1
ATOM 895 C C . TYR A 1 109 ? -15.071 5.392 -2.287 1.00 69.44 109 TYR A C 1
ATOM 897 O O . TYR A 1 109 ? -15.461 5.507 -3.472 1.00 69.44 109 TYR A O 1
#

Sequence (109 aa):
MIKISFWDKVCGMKTERNHKNREREKEEKRLTREAKLKEKKVLKVAFKCENCSAEWIHEYPARTKVGFSGLGPPSNIHPWIMDTYGLYTYNCPNCDESDIDIKERSIIY

Radius of gyration: 27.23 Å; Cα contacts (8 Å, |Δi|>4): 156; chains: 1; bounding box: 64×21×75 Å

Foldseek 3Di:
DDDDDPVNVVVVVVVVVVVVVVVVVVVVVVVVVVVVVVPQWWKKWWKAAPVPRDIDIDIDRPQKDKDADDPDDRQQQWIWIQDPVGIDTDADPPPRHSSMDTDDIDIDD